Protein AF-A0A495RAW7-F1 (afdb_monomer)

Solvent-accessible surface area (backbone atoms only — not comparable to full-atom values): 3709 Å² total; per-residue (Å²): 109,72,67,62,56,50,52,52,52,48,52,56,50,32,47,52,44,14,74,72,35,69,93,52,67,36,42,59,52,28,49,52,55,54,49,53,52,51,52,50,44,52,49,48,50,54,51,29,54,75,72,66,50,53,71,74,63,42,55,71,74,48,86,82,134

Secondary structure (DSSP, 8-state):
-HHHHHHHHHHHHHHHHHHH-TTSSHHHHHHHHHHHHHHHHHHHHHHHHHTT--HHHHHTT----

pLDDT: mean 92.0, std 6.7, range [57.31, 97.38]

Organism: NCBI:txid182779

InterPro domains:
  IPR002843 ATPase, V0 complex, C/D subunit [PF01992] (2-60)
  IPR035067 V-type ATPase subunit C/D [G3DSA:1.20.1690.10] (2-23)
  IPR036079 V-type ATP synthase subunit C/D subunit superfamily [SSF103486] (2-64)
  IPR044911 V-type ATP synthase C/D subunit, domain 3 superfamily [G3DSA:1.10.132.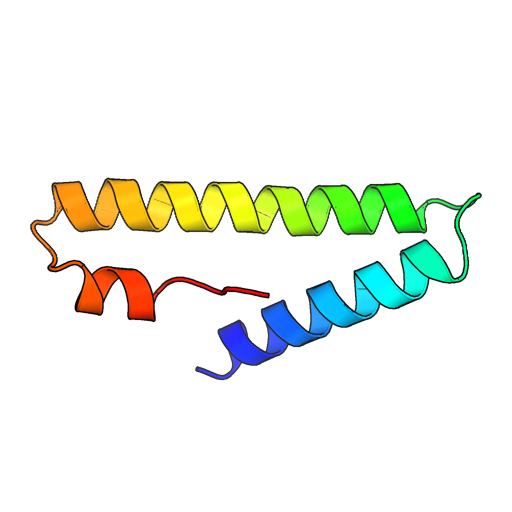50] (24-58)
  IPR050873 V-ATPase V0D/AC39 subunit [PTHR38682] (2-63)

Radius of gyration: 14.09 Å; Cα contacts (8 Å, |Δi|>4): 39; chains: 1; bounding box: 32×17×36 Å

Foldseek 3Di:
DVVLVVLLVVLVVLVVVCVVCVPDCSVVVNVVSVVVLVVVLVVLVVVCVVVVHDPVVSVVVHRDD

Mean predicted aligned error: 3.53 Å

Sequence (65 aa):
DFERALDAALLEYADRLSNRYPLSVCPVLSYVLAKEREVDNIRAIARGREAGLGPDEIEQELVIL

Structure (mmCIF, N/CA/C/O backbone):
data_AF-A0A495RAW7-F1
#
_entry.id   AF-A0A495RAW7-F1
#
loop_
_atom_site.group_PDB
_atom_site.id
_atom_site.type_symbol
_atom_site.label_atom_id
_atom_site.label_alt_id
_atom_site.label_comp_id
_atom_site.label_asym_id
_atom_site.label_entity_id
_atom_site.label_seq_id
_atom_site.pdbx_PDB_ins_code
_atom_site.Cartn_x
_atom_site.Cartn_y
_atom_site.Cartn_z
_atom_site.occupancy
_atom_site.B_iso_or_equiv
_atom_site.auth_seq_id
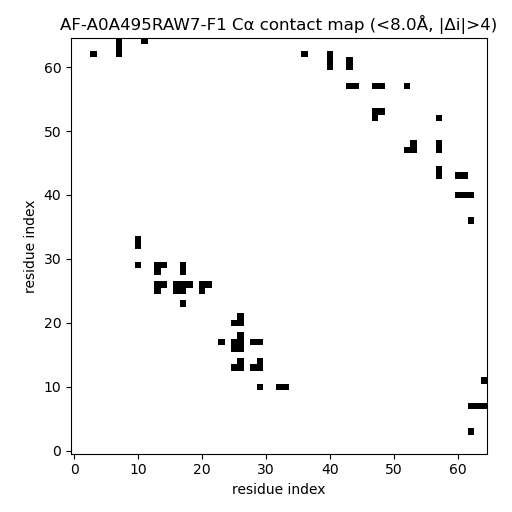_atom_site.auth_comp_id
_atom_site.auth_asym_id
_atom_site.auth_atom_id
_atom_site.pdbx_PDB_model_num
ATOM 1 N N . ASP A 1 1 ? -13.795 0.231 -1.058 1.00 79.69 1 ASP A N 1
ATOM 2 C CA . ASP A 1 1 ? -13.981 1.389 -1.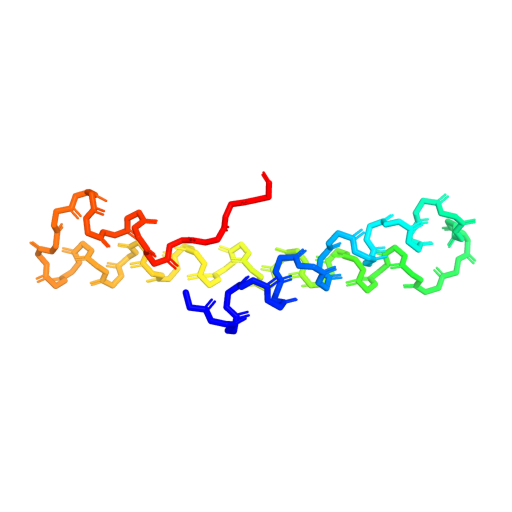963 1.00 79.69 1 ASP A CA 1
ATOM 3 C C . ASP A 1 1 ? -13.083 1.295 -3.179 1.00 79.69 1 ASP A C 1
ATOM 5 O O . ASP A 1 1 ? -12.108 0.551 -3.152 1.00 79.69 1 ASP A O 1
ATOM 9 N N . PHE A 1 2 ? -13.434 2.014 -4.244 1.00 87.25 2 PHE A N 1
ATOM 10 C CA . PHE A 1 2 ? -12.731 1.998 -5.531 1.00 87.25 2 PHE A CA 1
ATOM 11 C C . PHE A 1 2 ? -11.224 2.277 -5.407 1.00 87.25 2 PHE A C 1
ATOM 13 O O . PHE A 1 2 ? -10.430 1.556 -6.002 1.00 87.25 2 PHE A O 1
ATOM 20 N N . GLU A 1 3 ? -10.828 3.257 -4.589 1.00 85.75 3 GLU A N 1
ATOM 21 C CA . GLU A 1 3 ? -9.417 3.615 -4.368 1.00 85.75 3 GLU A CA 1
ATOM 22 C C . GLU A 1 3 ? -8.603 2.442 -3.811 1.00 85.75 3 GLU A C 1
ATOM 24 O O . GLU A 1 3 ? -7.574 2.085 -4.370 1.00 85.75 3 GLU A O 1
ATOM 29 N N . ARG A 1 4 ? -9.123 1.743 -2.795 1.00 83.44 4 ARG A N 1
ATOM 30 C CA . ARG A 1 4 ? -8.458 0.565 -2.210 1.00 83.44 4 ARG A CA 1
ATOM 31 C C . ARG A 1 4 ? -8.258 -0.563 -3.222 1.00 83.44 4 ARG A C 1
ATOM 33 O O . ARG A 1 4 ? -7.226 -1.228 -3.216 1.00 83.44 4 ARG A O 1
ATOM 40 N N . ALA A 1 5 ? -9.243 -0.782 -4.092 1.00 87.62 5 ALA A N 1
ATOM 41 C CA . ALA A 1 5 ? -9.135 -1.777 -5.157 1.00 87.62 5 ALA A CA 1
ATOM 42 C C . ALA A 1 5 ? -8.098 -1.367 -6.217 1.00 87.62 5 ALA A C 1
ATOM 44 O O . ALA A 1 5 ? -7.388 -2.222 -6.746 1.00 87.62 5 ALA A O 1
ATOM 45 N N . LEU A 1 6 ? -7.991 -0.068 -6.507 1.00 90.69 6 LEU A N 1
ATOM 46 C CA . LEU A 1 6 ? -6.986 0.472 -7.415 1.00 90.69 6 LEU A CA 1
ATOM 47 C C . LEU A 1 6 ? -5.570 0.340 -6.836 1.00 90.69 6 LEU A C 1
ATOM 49 O O . LEU A 1 6 ? -4.674 -0.096 -7.555 1.00 90.69 6 LEU A O 1
ATOM 53 N N . ASP A 1 7 ? -5.382 0.637 -5.549 1.00 88.69 7 ASP A N 1
ATOM 54 C CA . ASP A 1 7 ? -4.094 0.491 -4.856 1.00 88.69 7 ASP A CA 1
ATOM 55 C C . ASP A 1 7 ? -3.615 -0.965 -4.852 1.00 88.69 7 ASP A C 1
ATOM 57 O O . ASP A 1 7 ? -2.457 -1.247 -5.166 1.00 88.69 7 ASP A O 1
ATOM 61 N N . ALA A 1 8 ? -4.516 -1.907 -4.553 1.00 88.88 8 ALA A N 1
ATOM 62 C CA . ALA A 1 8 ? -4.208 -3.334 -4.597 1.00 88.88 8 ALA A CA 1
ATOM 63 C C . ALA A 1 8 ? -3.800 -3.782 -6.012 1.00 88.88 8 ALA A C 1
ATOM 65 O O . ALA A 1 8 ? -2.790 -4.465 -6.186 1.00 88.88 8 ALA A O 1
ATOM 66 N N . ALA A 1 9 ? -4.537 -3.341 -7.038 1.00 92.06 9 ALA A N 1
ATOM 67 C CA . ALA A 1 9 ? -4.213 -3.647 -8.429 1.00 92.06 9 ALA A CA 1
ATOM 68 C C . ALA A 1 9 ? -2.871 -3.034 -8.871 1.00 92.06 9 ALA A C 1
ATOM 70 O O . ALA A 1 9 ? -2.123 -3.661 -9.625 1.00 92.06 9 ALA A O 1
ATOM 71 N N . LEU A 1 10 ? -2.547 -1.823 -8.402 1.00 92.25 10 LEU A N 1
ATOM 72 C CA . LEU A 1 10 ? -1.270 -1.169 -8.676 1.00 92.25 10 LEU A CA 1
ATOM 73 C C . LEU A 1 10 ? -0.101 -1.945 -8.062 1.00 92.25 10 LEU A C 1
ATOM 75 O O . LEU A 1 10 ? 0.890 -2.181 -8.754 1.00 92.25 10 LEU A O 1
ATOM 79 N N . LEU A 1 11 ? -0.220 -2.363 -6.799 1.00 92.12 11 LEU A N 1
ATOM 80 C CA . LEU A 1 11 ? 0.803 -3.162 -6.119 1.00 92.12 11 LEU A CA 1
ATOM 81 C C . LEU A 1 11 ? 1.021 -4.506 -6.820 1.00 92.12 11 LEU A C 1
ATOM 83 O O . LEU A 1 11 ? 2.159 -4.861 -7.128 1.00 92.12 11 LEU A O 1
ATOM 87 N N . GLU A 1 12 ? -0.059 -5.212 -7.167 1.00 93.50 12 GLU A N 1
ATOM 88 C CA . GLU A 1 12 ? 0.035 -6.480 -7.895 1.00 93.50 12 GLU A CA 1
ATOM 89 C C . GLU A 1 12 ? 0.716 -6.295 -9.264 1.00 93.50 12 GLU A C 1
ATOM 91 O O . GLU A 1 12 ? 1.540 -7.108 -9.696 1.00 93.50 12 GLU A O 1
ATOM 96 N N . TYR A 1 13 ? 0.405 -5.202 -9.963 1.00 94.69 13 TYR A N 1
ATOM 97 C CA . TYR A 1 13 ? 1.037 -4.885 -11.238 1.00 94.69 13 TYR A CA 1
ATOM 98 C C . TYR A 1 13 ? 2.525 -4.535 -11.090 1.00 94.69 13 TYR A C 1
ATOM 100 O O . TYR A 1 13 ? 3.343 -4.995 -11.895 1.00 94.69 13 TYR A O 1
ATOM 108 N N . ALA A 1 14 ? 2.892 -3.768 -10.060 1.00 93.88 14 ALA A N 1
ATOM 109 C CA . ALA A 1 14 ? 4.280 -3.434 -9.756 1.00 93.88 14 ALA A CA 1
ATOM 110 C C . ALA A 1 14 ? 5.107 -4.697 -9.472 1.00 93.88 14 ALA A C 1
ATOM 112 O O . ALA A 1 14 ? 6.168 -4.880 -10.077 1.00 93.88 14 ALA A O 1
ATOM 113 N N . ASP A 1 15 ? 4.573 -5.627 -8.677 1.00 94.69 15 ASP A N 1
ATOM 114 C CA . ASP A 1 15 ? 5.237 -6.898 -8.374 1.00 94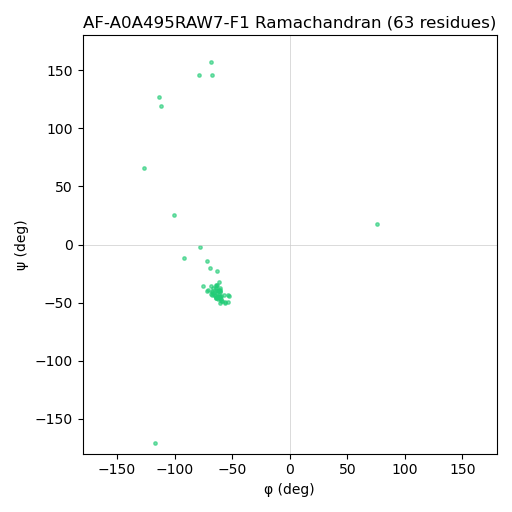.69 15 ASP A CA 1
ATOM 115 C C . ASP A 1 15 ? 5.412 -7.772 -9.617 1.00 94.69 15 ASP A C 1
ATOM 117 O O . ASP A 1 15 ? 6.470 -8.377 -9.828 1.00 94.69 15 ASP A O 1
ATOM 121 N N . ARG A 1 16 ? 4.419 -7.802 -10.512 1.00 96.62 16 ARG A N 1
ATOM 122 C CA . ARG A 1 16 ? 4.550 -8.489 -11.808 1.00 96.62 16 ARG A CA 1
ATOM 123 C C . ARG A 1 16 ? 5.649 -7.874 -12.678 1.00 96.62 16 ARG A C 1
ATOM 125 O O . ARG A 1 16 ? 6.391 -8.616 -13.326 1.00 96.62 16 ARG A O 1
ATOM 132 N N . LEU A 1 17 ? 5.777 -6.545 -12.704 1.00 95.12 17 LEU A N 1
ATOM 133 C CA . LEU A 1 17 ? 6.841 -5.854 -13.443 1.00 95.12 17 LEU A CA 1
ATOM 134 C C . LEU A 1 17 ? 8.222 -6.093 -12.828 1.00 95.12 17 LEU A C 1
ATOM 136 O O . LEU A 1 17 ? 9.169 -6.354 -13.568 1.00 95.12 17 LEU A O 1
ATOM 140 N N . SER A 1 18 ? 8.331 -6.051 -11.500 1.00 95.75 18 SER A N 1
ATOM 141 C CA . SER A 1 18 ? 9.557 -6.361 -10.758 1.00 95.75 18 SER A CA 1
ATOM 142 C C . SER A 1 18 ? 10.077 -7.760 -11.099 1.00 95.75 18 SER A C 1
ATOM 144 O O . SER A 1 18 ? 11.223 -7.909 -11.527 1.00 95.75 18 SER A O 1
ATOM 146 N N . ASN A 1 19 ? 9.199 -8.768 -11.035 1.00 95.06 19 ASN A N 1
ATOM 147 C CA . ASN A 1 19 ? 9.534 -10.151 -11.379 1.00 95.06 19 ASN A CA 1
ATOM 148 C C . ASN A 1 19 ? 9.925 -10.326 -12.855 1.00 95.06 19 ASN A C 1
ATOM 150 O O . ASN A 1 19 ? 10.788 -11.141 -13.181 1.00 95.06 19 ASN A O 1
ATOM 154 N N . ARG A 1 20 ? 9.306 -9.564 -13.765 1.00 97.38 20 ARG A N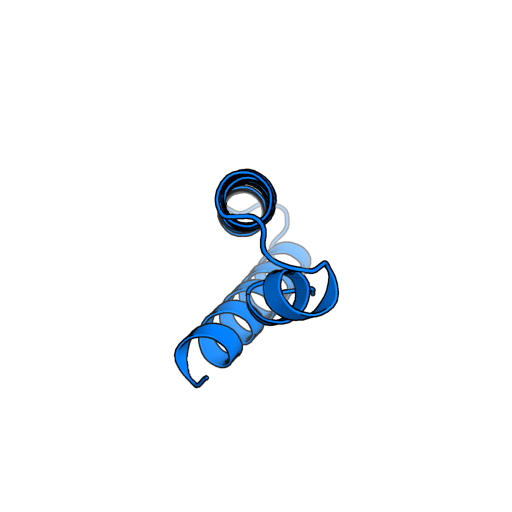 1
ATOM 155 C CA . ARG A 1 20 ? 9.615 -9.616 -15.201 1.00 97.38 20 ARG A CA 1
ATOM 156 C C . ARG A 1 20 ? 10.930 -8.917 -15.555 1.00 97.38 20 ARG A C 1
ATOM 158 O O . ARG A 1 20 ? 11.628 -9.376 -16.457 1.00 97.38 20 ARG A O 1
ATOM 165 N N . TYR A 1 21 ? 11.257 -7.817 -14.880 1.00 96.25 21 TYR A N 1
ATOM 166 C CA . TYR A 1 21 ? 12.411 -6.966 -15.185 1.00 96.25 21 TYR A CA 1
ATOM 167 C C . TYR A 1 21 ? 13.304 -6.745 -13.947 1.00 96.25 21 TYR A C 1
ATOM 169 O O . TYR A 1 21 ? 13.450 -5.606 -13.487 1.00 96.25 21 TYR A O 1
ATOM 177 N N . PRO A 1 22 ? 13.956 -7.799 -13.421 1.00 95.25 22 PRO A N 1
ATOM 178 C CA .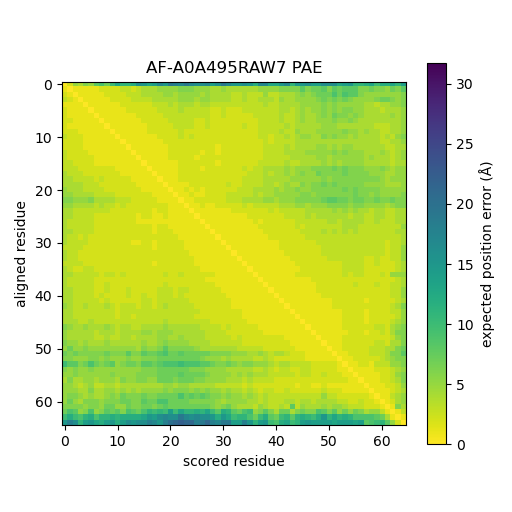 PRO A 1 22 ? 14.668 -7.745 -12.140 1.00 95.25 22 PRO A CA 1
ATOM 179 C C . PRO A 1 22 ? 15.946 -6.889 -12.152 1.00 95.25 22 PRO A C 1
ATOM 181 O O . PRO A 1 22 ? 16.395 -6.449 -11.101 1.00 95.25 22 PRO A O 1
ATOM 184 N N . LEU A 1 23 ? 16.538 -6.623 -13.322 1.00 97.38 23 LEU A N 1
ATOM 185 C CA . LEU A 1 23 ? 17.734 -5.771 -13.469 1.00 97.38 23 LEU A CA 1
ATOM 186 C C . LEU A 1 23 ? 17.390 -4.345 -13.934 1.00 97.38 23 LEU A C 1
ATOM 188 O O . LEU A 1 23 ? 18.194 -3.680 -14.582 1.00 97.38 23 LEU A O 1
ATOM 192 N N . SER A 1 24 ? 16.167 -3.894 -13.654 1.00 96.94 24 SER A N 1
ATOM 193 C CA . SER A 1 24 ? 15.676 -2.555 -13.991 1.00 96.94 24 SER A CA 1
ATOM 194 C C . SER A 1 24 ? 15.332 -1.758 -12.727 1.00 96.94 24 SER A C 1
ATOM 196 O O . SER A 1 24 ? 15.602 -2.195 -11.613 1.00 96.94 24 SER A O 1
ATOM 198 N N . VAL A 1 25 ? 14.695 -0.593 -12.884 1.00 96.88 25 VAL A N 1
ATOM 199 C CA . VAL A 1 25 ? 14.145 0.182 -11.758 1.00 96.88 25 VAL A CA 1
ATOM 200 C C . VAL A 1 25 ? 12.896 -0.466 -11.134 1.00 96.88 25 VAL A C 1
ATOM 202 O O . VAL A 1 25 ? 12.504 -0.102 -10.028 1.00 96.88 25 VAL A O 1
ATOM 205 N N . CYS A 1 26 ? 12.271 -1.443 -11.805 1.00 96.88 26 CYS A N 1
ATOM 206 C CA . CYS A 1 26 ? 10.993 -2.023 -11.377 1.00 96.88 26 CYS A CA 1
ATOM 207 C C . CYS A 1 26 ? 11.014 -2.607 -9.950 1.00 96.88 26 CYS A C 1
ATOM 209 O O . CYS A 1 26 ? 10.082 -2.308 -9.207 1.00 96.88 26 CYS A O 1
ATOM 211 N N . PRO A 1 27 ? 12.045 -3.354 -9.502 1.00 97.31 27 PRO A N 1
ATOM 212 C CA . PRO A 1 27 ? 12.093 -3.854 -8.126 1.00 97.31 27 PRO A CA 1
ATOM 213 C C . PRO A 1 27 ? 12.167 -2.753 -7.072 1.00 97.31 27 PRO A C 1
ATOM 215 O O . PRO A 1 27 ? 11.558 -2.874 -6.012 1.00 97.31 27 PRO A O 1
ATOM 218 N N . VAL A 1 28 ? 12.867 -1.656 -7.374 1.00 97.12 28 VAL A N 1
ATOM 219 C CA . VAL A 1 28 ? 12.934 -0.496 -6.478 1.00 97.12 28 VAL A CA 1
ATOM 220 C C . VAL A 1 28 ? 11.555 0.150 -6.356 1.00 97.12 28 VAL A C 1
ATOM 222 O O . VAL A 1 28 ? 11.128 0.452 -5.246 1.00 97.12 28 VAL A O 1
ATOM 225 N N . LEU A 1 29 ? 10.833 0.310 -7.470 1.00 95.25 29 LEU A N 1
ATOM 226 C CA . LEU A 1 29 ? 9.469 0.849 -7.459 1.00 95.25 29 LEU A CA 1
ATOM 227 C C . LEU A 1 29 ? 8.494 -0.063 -6.702 1.00 95.25 29 LEU A C 1
ATOM 229 O O . LEU A 1 29 ? 7.760 0.435 -5.856 1.00 95.25 29 LEU A O 1
ATOM 233 N N . SER A 1 30 ? 8.534 -1.380 -6.946 1.00 95.62 30 SER A N 1
ATOM 234 C CA . SER A 1 30 ? 7.744 -2.372 -6.192 1.00 95.62 30 SER A CA 1
ATOM 235 C C . SER A 1 30 ? 7.968 -2.233 -4.695 1.00 95.62 30 SER A C 1
ATOM 237 O O . SER A 1 30 ? 7.018 -2.133 -3.924 1.00 95.62 30 SER A O 1
ATOM 239 N N . TYR A 1 31 ? 9.238 -2.176 -4.286 1.00 95.69 31 TYR A N 1
ATOM 240 C CA . TYR A 1 31 ? 9.602 -2.059 -2.883 1.00 95.69 31 TYR A CA 1
ATOM 241 C C . TYR A 1 31 ? 9.083 -0.760 -2.263 1.00 95.69 31 TYR A C 1
ATOM 243 O O . TYR A 1 31 ? 8.511 -0.794 -1.179 1.00 95.69 31 TYR A O 1
ATOM 251 N N . VAL A 1 32 ? 9.272 0.381 -2.933 1.00 96.69 32 VAL A N 1
ATOM 252 C CA . VAL A 1 32 ? 8.829 1.679 -2.406 1.00 96.69 32 VAL A CA 1
ATOM 253 C C . VAL A 1 32 ? 7.309 1.712 -2.248 1.00 96.69 32 VAL A C 1
ATOM 255 O O . VAL A 1 32 ? 6.841 2.106 -1.184 1.00 96.69 32 VAL A O 1
ATOM 258 N N . LEU A 1 33 ? 6.554 1.233 -3.243 1.00 93.88 33 LEU A N 1
ATOM 259 C CA . LEU A 1 33 ? 5.090 1.165 -3.176 1.00 93.88 33 LEU A CA 1
ATOM 260 C C . LEU A 1 33 ? 4.615 0.234 -2.051 1.00 93.88 33 LEU A C 1
ATOM 262 O O . LEU A 1 33 ? 3.754 0.607 -1.253 1.00 93.88 33 LEU A O 1
ATOM 266 N N . ALA A 1 34 ? 5.214 -0.954 -1.929 1.00 92.94 34 ALA A N 1
ATOM 267 C CA . ALA A 1 34 ? 4.903 -1.875 -0.839 1.00 92.94 34 ALA A CA 1
ATOM 268 C C . ALA A 1 34 ? 5.234 -1.261 0.532 1.00 92.94 34 ALA A C 1
ATOM 270 O O . ALA A 1 34 ? 4.471 -1.414 1.488 1.00 92.94 34 ALA A O 1
ATOM 271 N N . LYS A 1 35 ? 6.346 -0.522 0.632 1.00 95.44 35 LYS A N 1
ATOM 272 C CA . LYS A 1 35 ? 6.774 0.108 1.883 1.00 95.44 35 LYS A CA 1
ATOM 273 C C . LYS A 1 35 ? 5.886 1.281 2.283 1.00 95.44 35 LYS A C 1
ATOM 275 O O . LYS A 1 35 ? 5.589 1.429 3.465 1.00 95.44 35 LYS A O 1
ATOM 280 N N . GLU A 1 36 ? 5.450 2.094 1.328 1.00 94.19 36 GLU A N 1
ATOM 281 C CA . GLU A 1 36 ? 4.460 3.149 1.562 1.00 94.19 36 GLU A CA 1
ATOM 282 C C . GLU A 1 36 ? 3.178 2.554 2.155 1.00 94.19 36 GLU A C 1
ATOM 284 O O . GLU A 1 36 ? 2.753 2.959 3.241 1.00 94.19 36 GLU A O 1
ATOM 289 N N . ARG A 1 37 ? 2.661 1.485 1.534 1.00 91.00 37 ARG A N 1
ATOM 290 C CA . ARG A 1 37 ? 1.471 0.771 2.012 1.00 91.00 37 ARG A CA 1
ATOM 291 C C . ARG A 1 37 ? 1.642 0.177 3.409 1.00 91.00 37 ARG A C 1
ATOM 293 O O . ARG A 1 37 ? 0.723 0.245 4.225 1.00 91.00 37 ARG A O 1
ATOM 300 N N . GLU A 1 38 ? 2.805 -0.399 3.704 1.00 94.06 38 GLU A N 1
ATOM 301 C CA . GLU A 1 38 ? 3.120 -0.926 5.035 1.00 94.06 38 GLU A CA 1
ATOM 302 C C . GLU A 1 38 ? 3.035 0.177 6.101 1.00 94.06 38 GLU A C 1
ATOM 304 O O . GLU A 1 38 ? 2.383 0.004 7.132 1.00 94.06 38 GLU A O 1
ATOM 309 N N . VAL A 1 39 ? 3.657 1.333 5.845 1.00 95.88 39 VAL A N 1
ATOM 310 C CA . VAL A 1 39 ? 3.654 2.458 6.791 1.00 95.88 39 VAL A CA 1
ATOM 311 C C . VAL A 1 39 ? 2.246 3.035 6.954 1.00 95.88 39 VAL A C 1
ATOM 313 O O . VAL A 1 39 ? 1.863 3.393 8.071 1.00 95.88 39 VAL A O 1
ATOM 316 N N . ASP A 1 40 ? 1.464 3.101 5.880 1.00 93.00 40 ASP A N 1
ATOM 317 C CA . ASP A 1 40 ? 0.077 3.558 5.934 1.00 93.00 40 ASP A CA 1
ATOM 318 C C . ASP A 1 40 ? -0.802 2.621 6.770 1.00 93.00 40 ASP A C 1
ATOM 320 O O . ASP A 1 40 ? -1.513 3.096 7.657 1.00 93.00 40 ASP A O 1
ATOM 324 N N . ASN A 1 41 ? -0.679 1.301 6.585 1.00 93.44 41 ASN A N 1
ATOM 325 C CA . ASN A 1 41 ? -1.362 0.305 7.416 1.00 93.44 41 ASN A CA 1
ATOM 326 C C . ASN A 1 41 ? -0.965 0.437 8.899 1.00 93.44 41 ASN A C 1
ATOM 328 O O . ASN A 1 41 ? -1.831 0.444 9.774 1.00 93.44 41 ASN A O 1
ATOM 332 N N . ILE A 1 42 ? 0.328 0.607 9.205 1.00 95.69 42 ILE A N 1
ATOM 333 C CA . ILE A 1 42 ? 0.798 0.819 10.586 1.00 95.69 42 ILE A CA 1
ATOM 334 C C . ILE A 1 42 ? 0.193 2.101 11.180 1.00 95.69 42 ILE A C 1
ATOM 336 O O . ILE A 1 42 ? -0.260 2.094 12.328 1.00 95.69 42 ILE A O 1
ATOM 340 N N . ARG A 1 43 ? 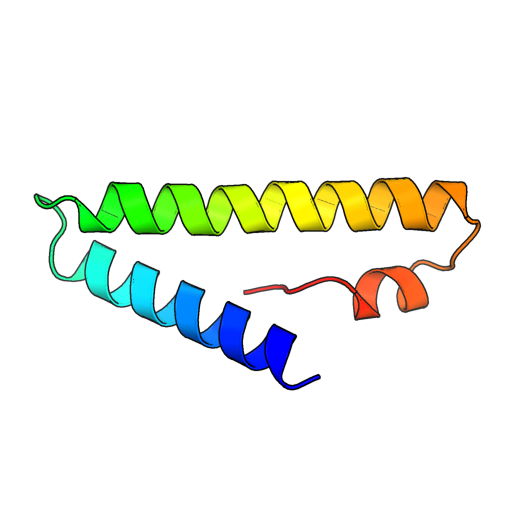0.145 3.202 10.415 1.00 95.06 43 ARG A N 1
ATOM 341 C CA . ARG A 1 43 ? -0.484 4.458 10.858 1.00 95.06 43 ARG A CA 1
ATOM 342 C C . ARG A 1 43 ? -1.987 4.302 11.080 1.00 95.06 43 ARG A C 1
ATOM 344 O O . ARG A 1 43 ? -2.485 4.853 12.061 1.00 95.06 43 ARG A O 1
ATOM 351 N N . ALA A 1 44 ? -2.689 3.564 10.222 1.00 93.31 44 ALA A N 1
ATOM 352 C CA . ALA A 1 44 ? -4.111 3.271 10.390 1.00 93.31 44 ALA A CA 1
ATOM 353 C C . ALA A 1 44 ? -4.368 2.501 11.694 1.00 93.31 44 ALA A C 1
ATOM 355 O O . ALA A 1 44 ? -5.221 2.904 12.481 1.00 93.31 44 ALA A O 1
ATOM 356 N N . ILE A 1 45 ? -3.556 1.478 11.989 1.00 95.31 45 ILE A N 1
ATOM 357 C CA . ILE A 1 45 ? -3.637 0.729 13.252 1.00 95.31 45 ILE A CA 1
ATOM 358 C C . ILE A 1 45 ? -3.386 1.648 14.450 1.00 95.31 45 ILE A C 1
ATOM 360 O O . ILE A 1 45 ? -4.180 1.661 15.388 1.00 95.31 45 ILE A O 1
ATOM 364 N N . ALA A 1 46 ? -2.301 2.427 14.429 1.00 96.38 46 ALA A N 1
ATOM 365 C CA . ALA A 1 46 ? -1.945 3.306 15.542 1.00 96.38 46 ALA A CA 1
ATOM 366 C C . ALA A 1 46 ? -3.051 4.334 15.836 1.00 96.38 46 ALA A C 1
ATOM 368 O O . ALA A 1 46 ? -3.495 4.452 16.978 1.00 96.38 46 ALA A O 1
ATOM 369 N N . ARG A 1 47 ? -3.543 5.021 14.798 1.00 95.00 47 ARG A N 1
ATOM 370 C CA . ARG A 1 47 ? -4.611 6.025 14.918 1.00 95.00 47 ARG A CA 1
ATOM 371 C C . ARG A 1 47 ? -5.948 5.409 15.303 1.00 95.00 47 ARG A C 1
ATOM 373 O O . ARG A 1 47 ? -6.655 5.973 16.128 1.00 95.00 47 ARG A O 1
ATOM 380 N N . GLY A 1 48 ? -6.291 4.252 14.742 1.00 95.38 48 GLY A N 1
ATOM 381 C CA . GLY A 1 48 ? -7.528 3.557 15.079 1.00 95.38 48 GLY A CA 1
ATOM 382 C C . GLY A 1 48 ? -7.561 3.129 16.543 1.00 95.38 48 GLY A C 1
ATOM 383 O O . GLY A 1 48 ? -8.559 3.337 17.227 1.00 95.38 48 GLY A O 1
ATOM 384 N N . ARG A 1 49 ? -6.436 2.623 17.066 1.00 95.44 49 ARG A N 1
ATOM 3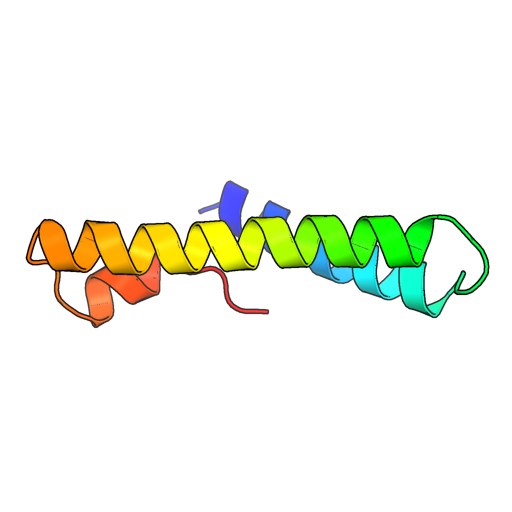85 C CA . ARG A 1 49 ? -6.300 2.298 18.493 1.00 95.44 49 ARG A CA 1
ATOM 386 C C . ARG A 1 49 ? -6.375 3.538 19.382 1.00 95.44 49 ARG A C 1
ATOM 388 O O . ARG A 1 49 ? -7.053 3.490 20.402 1.00 95.44 49 ARG A O 1
ATOM 395 N N . GLU A 1 50 ? -5.715 4.631 18.999 1.00 96.50 50 GLU A N 1
ATOM 396 C CA . GLU A 1 50 ? -5.790 5.917 19.712 1.00 96.50 50 GLU A CA 1
ATOM 397 C C . GLU A 1 50 ? -7.224 6.473 19.751 1.00 96.50 50 GLU A C 1
ATOM 399 O O . GLU A 1 50 ? -7.660 6.982 20.781 1.00 96.50 50 GLU A O 1
ATOM 404 N N . ALA A 1 51 ? -7.983 6.305 18.666 1.00 96.06 51 ALA A N 1
ATOM 405 C CA . ALA A 1 51 ? -9.384 6.706 18.565 1.00 96.06 51 ALA A CA 1
ATOM 406 C C . ALA A 1 51 ? -10.370 5.744 19.263 1.00 96.06 51 ALA A C 1
ATOM 408 O O . ALA A 1 51 ? -11.570 6.010 19.277 1.00 96.06 51 ALA A O 1
ATOM 409 N N . GLY A 1 52 ? -9.889 4.639 19.848 1.00 95.81 52 GLY A N 1
ATOM 410 C CA . GLY A 1 52 ? -10.723 3.653 20.539 1.00 95.81 52 GLY A CA 1
ATOM 411 C C . GLY A 1 52 ? -11.516 2.718 19.619 1.00 95.81 52 GLY A C 1
ATOM 412 O O . GLY A 1 52 ? -12.458 2.085 20.092 1.00 95.81 52 GLY A O 1
ATOM 413 N N . LEU A 1 53 ? -11.146 2.616 18.338 1.00 95.62 53 LEU A N 1
ATOM 414 C CA . LEU A 1 53 ? -11.793 1.715 17.381 1.00 95.62 53 LEU A CA 1
ATOM 415 C C . LEU A 1 53 ? -11.532 0.243 17.724 1.00 95.62 53 LEU A C 1
ATOM 417 O O . LEU A 1 53 ? -10.448 -0.138 18.193 1.00 95.62 53 LEU A O 1
ATOM 421 N N . GLY A 1 54 ? -12.530 -0.596 17.449 1.00 94.19 54 GLY A N 1
ATOM 422 C CA . GLY A 1 54 ? -12.410 -2.045 17.539 1.00 94.19 54 GLY A CA 1
ATOM 423 C C . GLY A 1 54 ? -11.483 -2.621 16.457 1.00 94.19 54 GLY A C 1
ATOM 424 O O . GLY A 1 54 ? -11.289 -1.998 15.413 1.00 94.19 54 GLY A O 1
ATOM 425 N N . PRO A 1 55 ? -10.906 -3.821 16.662 1.00 91.69 55 PRO A N 1
ATOM 426 C CA . PRO A 1 55 ? -10.076 -4.486 15.654 1.00 91.69 55 PRO A CA 1
ATOM 427 C C . PRO A 1 55 ? -10.766 -4.613 14.290 1.00 91.69 55 PRO A C 1
ATOM 429 O O . PRO A 1 55 ? -10.160 -4.264 13.284 1.00 91.69 55 PRO A O 1
ATOM 432 N N . ASP A 1 56 ? -12.040 -5.008 14.275 1.00 91.44 56 ASP A N 1
ATOM 433 C CA . ASP A 1 56 ? -12.819 -5.208 13.047 1.00 91.44 56 ASP A CA 1
ATOM 434 C C . ASP A 1 56 ? -13.007 -3.904 12.252 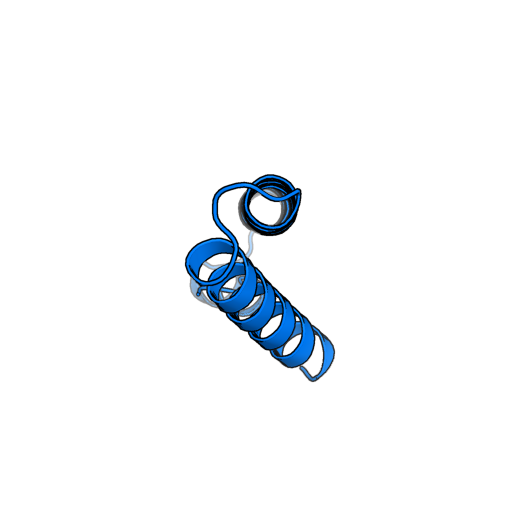1.00 91.44 56 ASP A C 1
ATOM 436 O O . ASP A 1 56 ? -13.013 -3.912 11.024 1.00 91.44 56 ASP A O 1
ATOM 440 N N . GLU A 1 57 ? -13.139 -2.767 12.944 1.00 90.12 57 GLU A N 1
ATOM 441 C CA . GLU A 1 57 ? -13.251 -1.444 12.315 1.00 90.12 57 GLU A CA 1
ATOM 442 C C . GLU A 1 57 ? -11.910 -1.000 11.725 1.00 90.12 57 GLU A C 1
ATOM 444 O O . GLU A 1 57 ? -11.858 -0.457 10.626 1.00 90.12 57 GLU A O 1
ATOM 449 N N . ILE A 1 58 ? -10.807 -1.273 12.428 1.00 92.50 58 ILE A N 1
ATOM 450 C CA . ILE A 1 58 ? -9.455 -0.969 11.946 1.00 92.50 58 ILE A CA 1
ATOM 451 C C . ILE A 1 58 ? -9.118 -1.828 10.724 1.00 92.50 58 ILE A C 1
ATOM 453 O O . ILE A 1 58 ? -8.546 -1.320 9.763 1.00 92.50 58 ILE A O 1
ATOM 457 N N . GLU A 1 59 ? -9.473 -3.114 10.742 1.00 89.50 59 GLU A N 1
ATOM 458 C CA . GLU A 1 59 ? -9.208 -4.048 9.643 1.00 89.50 59 GLU A CA 1
ATOM 459 C C . GLU A 1 59 ? -9.884 -3.633 8.336 1.00 89.50 59 GLU A C 1
ATOM 461 O O . GLU A 1 59 ? -9.304 -3.821 7.267 1.00 89.50 59 GLU A O 1
ATOM 466 N N . GLN A 1 60 ? -11.057 -2.997 8.403 1.00 86.31 60 GLN A N 1
ATOM 467 C CA . GLN A 1 60 ? -11.727 -2.466 7.215 1.00 86.31 60 GLN A CA 1
ATOM 468 C C . GLN A 1 60 ? -10.928 -1.362 6.516 1.00 86.31 60 GLN A C 1
ATOM 470 O O . GLN A 1 60 ? -11.130 -1.160 5.322 1.00 86.31 60 GLN A O 1
ATOM 475 N N . GLU A 1 61 ? -10.017 -0.680 7.207 1.00 81.06 61 GLU A N 1
ATOM 476 C CA . GLU A 1 61 ? -9.171 0.380 6.643 1.00 81.06 61 GLU A CA 1
ATOM 477 C C . GLU A 1 61 ? -7.827 -0.144 6.107 1.00 81.06 61 GLU A C 1
ATOM 479 O O . GLU A 1 61 ? -7.102 0.555 5.388 1.00 81.06 61 GLU A O 1
ATOM 484 N N . LEU A 1 62 ? -7.481 -1.396 6.416 1.00 85.06 62 LEU A N 1
ATOM 485 C CA . LEU A 1 62 ? -6.257 -2.018 5.928 1.00 85.06 62 LEU A CA 1
ATOM 486 C C . LEU A 1 62 ? -6.431 -2.481 4.479 1.00 85.06 62 LEU A C 1
ATOM 488 O O . LEU A 1 62 ? -7.491 -2.938 4.057 1.00 85.06 62 LEU A O 1
ATOM 492 N N . VAL A 1 63 ? -5.351 -2.398 3.707 1.00 76.69 63 VAL A N 1
ATOM 493 C CA . VAL A 1 63 ? -5.238 -3.088 2.416 1.00 76.69 63 VAL A CA 1
ATOM 494 C C . VAL A 1 63 ? -4.186 -4.157 2.617 1.00 76.69 63 VAL A C 1
ATOM 496 O O . VAL A 1 63 ? -3.046 -3.861 2.988 1.00 76.69 63 VAL A O 1
ATOM 499 N N . ILE A 1 64 ? -4.618 -5.397 2.431 1.00 72.12 64 ILE A N 1
ATOM 500 C CA . ILE A 1 64 ? -3.831 -6.611 2.600 1.00 72.12 64 ILE A CA 1
ATOM 501 C C . ILE A 1 64 ? -3.697 -7.216 1.199 1.00 72.12 64 ILE A C 1
ATOM 503 O O . ILE A 1 64 ? -4.703 -7.338 0.499 1.00 72.12 64 ILE A O 1
ATOM 507 N N . LEU A 1 65 ? -2.455 -7.486 0.787 1.00 57.31 65 LEU A N 1
ATOM 508 C CA . LEU A 1 65 ? -2.114 -8.146 -0.478 1.00 57.31 65 LEU A CA 1
ATOM 509 C C . LEU A 1 65 ? -2.527 -9.620 -0.463 1.00 57.31 65 LEU A C 1
ATOM 511 O O . LEU A 1 65 ? -2.306 -10.270 0.586 1.00 57.31 65 LEU A O 1
#